Protein AF-A0A6B2CEX2-F1 (afdb_monomer)

Solvent-accessible surface area (backbone atoms only — not comparable to full-atom values): 6050 Å² total; per-residue (Å²): 135,91,67,100,57,97,72,96,58,56,84,48,78,88,65,35,73,76,56,77,84,77,53,87,66,86,91,67,73,92,70,55,76,65,56,50,51,49,53,56,52,52,58,43,42,78,71,74,45,73,88,75,81,86,74,65,62,58,32,84,89,52,90,92,45,70,53,56,87,49,82,68,51,81,44,48,62,48,37,79,72,66,77,40,81,67,99,107

Structure (mmCIF, N/CA/C/O backbone):
data_AF-A0A6B2CEX2-F1
#
_entry.id   AF-A0A6B2CEX2-F1
#
loop_
_atom_site.group_PDB
_atom_site.id
_atom_site.type_symbol
_atom_site.label_atom_id
_atom_site.label_alt_id
_atom_site.label_comp_id
_atom_site.label_asym_id
_atom_site.label_entity_id
_atom_site.label_seq_id
_atom_site.pdbx_PDB_ins_code
_atom_site.Cartn_x
_atom_site.Cartn_y
_atom_site.Cartn_z
_atom_site.occupancy
_atom_site.B_iso_or_equiv
_atom_site.auth_seq_id
_atom_site.auth_comp_id
_atom_site.auth_asym_id
_atom_site.auth_atom_id
_atom_site.pdbx_PDB_model_num
ATOM 1 N N . MET A 1 1 ? -3.803 -11.311 -18.727 1.00 84.06 1 MET A N 1
ATOM 2 C CA . MET A 1 1 ? -3.160 -10.148 -18.078 1.00 84.06 1 MET A CA 1
ATOM 3 C C . MET A 1 1 ? -3.267 -8.945 -18.990 1.00 84.06 1 MET A C 1
ATOM 5 O O . MET A 1 1 ? -3.205 -9.131 -20.197 1.00 84.06 1 MET A O 1
ATOM 9 N N . TRP A 1 2 ? -3.441 -7.745 -18.443 1.00 90.12 2 TRP A N 1
ATOM 10 C CA . TRP A 1 2 ? -3.512 -6.528 -19.246 1.00 90.12 2 TRP A CA 1
ATOM 11 C C . TRP A 1 2 ? -2.121 -5.905 -19.420 1.00 90.12 2 TRP A C 1
ATOM 13 O O . TRP A 1 2 ? -1.352 -5.826 -18.462 1.00 90.12 2 TRP A O 1
ATOM 23 N N . SER A 1 3 ? -1.783 -5.483 -20.640 1.00 92.62 3 SER A N 1
ATOM 24 C CA . SER A 1 3 ? -0.548 -4.751 -20.925 1.00 92.62 3 SER A CA 1
ATOM 25 C C . SER A 1 3 ? -0.759 -3.773 -22.075 1.00 92.62 3 SER A C 1
ATOM 27 O O . SER A 1 3 ? -1.434 -4.091 -23.049 1.00 92.62 3 SER A O 1
ATOM 29 N N . THR A 1 4 ? -0.146 -2.593 -21.980 1.00 95.81 4 THR A N 1
ATOM 30 C CA . THR A 1 4 ? -0.163 -1.578 -23.047 1.00 95.81 4 THR A CA 1
ATOM 31 C C . THR A 1 4 ? 0.695 -1.960 -24.253 1.00 95.81 4 THR A C 1
ATOM 33 O O . THR A 1 4 ? 0.613 -1.315 -25.294 1.00 95.81 4 THR A O 1
ATOM 36 N N . ARG A 1 5 ? 1.547 -2.983 -24.119 1.00 94.50 5 ARG A N 1
ATOM 37 C CA . ARG A 1 5 ? 2.376 -3.538 -25.191 1.00 94.50 5 ARG A CA 1
ATOM 38 C C . ARG A 1 5 ? 2.287 -5.062 -25.162 1.00 94.50 5 ARG A C 1
ATOM 40 O O . ARG A 1 5 ? 2.136 -5.616 -24.074 1.00 94.50 5 ARG A O 1
ATOM 47 N N . PRO A 1 6 ? 2.430 -5.748 -26.305 1.00 94.06 6 PRO A N 1
ATOM 48 C CA . PRO A 1 6 ? 2.529 -7.202 -26.321 1.00 94.06 6 PRO A CA 1
ATOM 49 C C . PRO A 1 6 ? 3.638 -7.700 -25.383 1.00 94.06 6 PRO A C 1
ATOM 51 O O . PRO A 1 6 ? 4.720 -7.111 -25.307 1.00 94.06 6 PRO A O 1
ATOM 54 N N . ARG A 1 7 ? 3.349 -8.770 -24.641 1.00 91.00 7 ARG A N 1
ATOM 55 C CA . ARG A 1 7 ? 4.268 -9.427 -23.705 1.00 91.00 7 ARG A CA 1
ATOM 56 C C . ARG A 1 7 ? 4.187 -10.926 -23.935 1.00 91.00 7 ARG A C 1
ATOM 58 O O . ARG A 1 7 ? 3.089 -11.471 -23.985 1.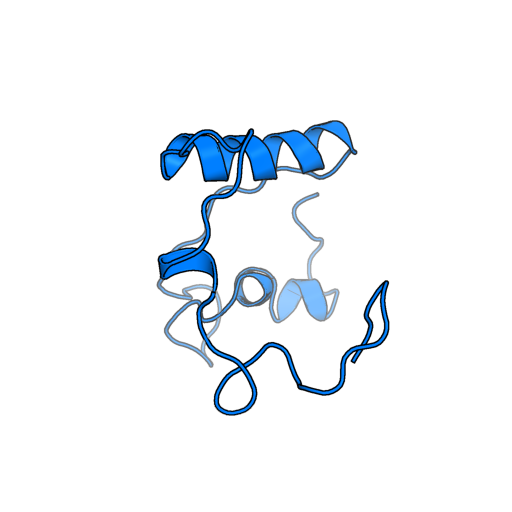00 91.00 7 ARG A O 1
ATOM 65 N N . GLU A 1 8 ? 5.340 -11.571 -24.029 1.00 90.88 8 GLU A N 1
ATOM 66 C CA . GLU A 1 8 ? 5.425 -13.030 -24.173 1.00 90.88 8 GLU A CA 1
ATOM 67 C C . GLU A 1 8 ? 5.394 -13.749 -22.820 1.00 90.88 8 GLU A C 1
ATOM 69 O O . GLU A 1 8 ? 4.968 -14.896 -22.732 1.00 90.88 8 GLU A O 1
ATOM 74 N N . THR A 1 9 ? 5.809 -13.069 -21.747 1.00 90.88 9 THR A N 1
ATOM 75 C CA . THR A 1 9 ? 5.878 -13.631 -20.395 1.00 90.88 9 THR A CA 1
ATOM 76 C C . THR A 1 9 ? 4.994 -12.872 -19.410 1.00 90.88 9 THR A C 1
ATOM 78 O O . THR A 1 9 ? 4.727 -11.673 -19.558 1.00 90.88 9 THR A O 1
ATOM 81 N N . CYS A 1 10 ? 4.550 -13.576 -18.364 1.00 90.38 10 CYS A N 1
ATOM 82 C CA . CYS A 1 10 ? 3.906 -12.947 -17.217 1.00 90.38 10 CYS A CA 1
ATOM 83 C C . CYS A 1 10 ? 4.933 -12.087 -16.443 1.00 90.38 10 CYS A C 1
ATOM 85 O O . CYS A 1 10 ? 6.115 -12.422 -16.446 1.00 90.38 10 CYS A O 1
ATOM 87 N N . PRO A 1 11 ? 4.548 -10.973 -15.798 1.00 90.31 11 PRO A N 1
ATOM 88 C CA . PRO A 1 11 ? 5.470 -10.059 -15.124 1.00 90.31 11 PRO A CA 1
ATOM 89 C C . PRO A 1 11 ? 5.918 -10.570 -13.757 1.00 90.31 11 PRO A C 1
ATOM 91 O O . PRO A 1 11 ? 6.794 -9.960 -13.152 1.00 90.31 11 PRO A O 1
ATOM 94 N N . ASP A 1 12 ? 5.330 -11.664 -13.277 1.00 92.25 12 ASP A N 1
ATOM 95 C CA . ASP A 1 12 ? 5.657 -12.242 -11.984 1.00 92.25 12 ASP A CA 1
ATOM 96 C C . ASP A 1 12 ? 6.602 -13.443 -12.114 1.00 92.25 12 ASP A C 1
ATOM 98 O O . ASP A 1 12 ? 6.831 -13.994 -13.198 1.00 92.25 12 ASP A O 1
ATOM 102 N N . ARG A 1 13 ? 7.185 -13.845 -10.989 1.00 91.69 13 ARG A N 1
ATOM 103 C CA . ARG A 1 13 ? 8.006 -15.047 -10.884 1.00 91.69 13 ARG A CA 1
ATOM 104 C C . ARG A 1 13 ? 7.117 -16.296 -11.006 1.00 91.69 13 ARG A C 1
ATOM 106 O O . ARG A 1 13 ? 6.000 -16.302 -10.503 1.00 91.69 13 ARG A O 1
ATOM 113 N N . PRO A 1 14 ? 7.612 -17.375 -11.637 1.00 91.38 14 PRO A N 1
ATOM 114 C CA . PRO A 1 14 ? 8.950 -17.532 -12.209 1.00 91.38 14 PRO A CA 1
ATOM 115 C C . PRO A 1 14 ? 9.103 -16.998 -13.648 1.00 91.38 14 PRO A C 1
ATOM 117 O O . PRO A 1 14 ? 10.226 -17.000 -14.148 1.00 91.38 14 PRO A O 1
ATOM 120 N N . CYS A 1 15 ? 8.031 -16.533 -14.307 1.00 90.31 15 CYS A N 1
ATOM 121 C CA . CYS A 1 15 ? 8.051 -16.119 -15.720 1.00 90.31 15 CYS A CA 1
ATOM 122 C C . CYS A 1 15 ? 9.022 -14.964 -16.015 1.00 90.31 15 CYS A C 1
ATOM 124 O O . CYS A 1 15 ? 9.598 -14.901 -17.100 1.00 90.31 15 CYS A O 1
ATOM 126 N N . SER A 1 16 ? 9.154 -14.021 -15.078 1.00 89.81 16 SER A N 1
ATOM 127 C CA . SER A 1 16 ? 9.970 -12.810 -15.222 1.00 89.81 16 SER A CA 1
ATOM 128 C C . SER A 1 16 ? 10.977 -12.651 -14.084 1.00 89.81 16 SER A C 1
ATOM 130 O O . SER A 1 16 ? 10.905 -13.322 -13.057 1.00 89.81 16 SER A O 1
ATOM 132 N N . LYS A 1 17 ? 11.964 -11.770 -14.270 1.00 89.88 17 LYS 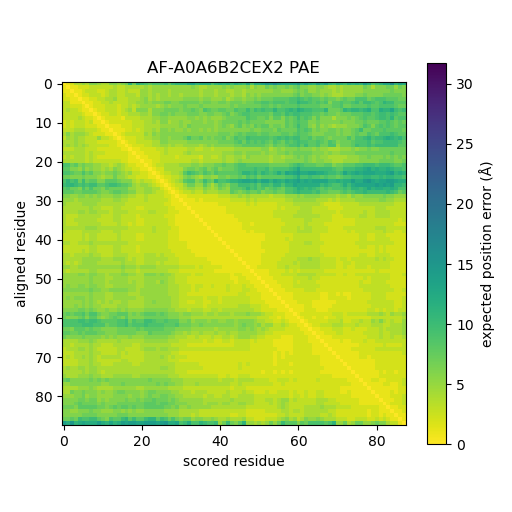A N 1
ATOM 133 C CA . LYS A 1 17 ? 12.976 -11.420 -13.261 1.00 89.88 17 LYS A CA 1
ATOM 134 C C . LYS A 1 17 ? 12.689 -10.034 -12.677 1.00 89.88 17 LYS A C 1
ATOM 136 O O . LYS A 1 17 ? 11.956 -9.242 -13.265 1.00 89.88 17 LYS A O 1
ATOM 141 N N . TYR A 1 18 ? 13.311 -9.725 -11.541 1.00 91.44 18 TYR A N 1
ATOM 142 C CA . TYR A 1 18 ? 13.287 -8.384 -10.956 1.00 91.44 18 TYR A CA 1
ATOM 143 C C . TYR A 1 18 ? 14.213 -7.439 -11.721 1.00 91.44 18 TYR A C 1
ATOM 145 O O . TYR A 1 18 ? 15.309 -7.104 -11.281 1.00 91.44 18 TYR A O 1
ATOM 153 N N . ASP A 1 19 ? 13.744 -6.997 -12.884 1.00 89.38 19 ASP A N 1
ATOM 154 C CA . ASP A 1 19 ? 14.453 -6.058 -13.755 1.00 89.38 19 ASP A CA 1
ATOM 155 C C . ASP A 1 19 ? 14.865 -4.773 -13.030 1.00 89.38 19 ASP A C 1
ATOM 157 O O . ASP A 1 19 ? 15.864 -4.151 -13.386 1.00 89.38 19 ASP A O 1
ATOM 161 N N . PHE A 1 20 ? 14.113 -4.380 -11.998 1.00 89.94 20 PHE A N 1
ATOM 162 C CA . PHE A 1 20 ? 14.386 -3.162 -11.254 1.00 89.94 20 PHE A CA 1
ATOM 163 C C . PHE A 1 20 ? 15.656 -3.183 -10.405 1.00 89.94 20 PHE A C 1
ATOM 165 O O . PHE A 1 20 ? 16.103 -2.125 -9.980 1.00 89.94 20 PHE A O 1
ATOM 172 N N . LEU A 1 21 ? 16.248 -4.358 -10.188 1.00 90.56 21 LEU A N 1
ATOM 173 C CA . LEU A 1 21 ? 17.533 -4.481 -9.503 1.00 90.56 21 LEU A CA 1
ATOM 174 C C . LEU A 1 21 ? 18.724 -4.164 -10.420 1.00 90.56 21 LEU A C 1
ATOM 176 O O . LEU A 1 21 ? 19.810 -3.892 -9.921 1.00 90.56 21 LEU A O 1
ATOM 180 N N . TYR A 1 22 ? 18.537 -4.220 -11.745 1.00 88.56 22 TYR A N 1
ATOM 181 C CA . TYR A 1 22 ? 19.637 -4.156 -12.718 1.00 88.56 22 TYR A CA 1
ATOM 182 C C . TYR A 1 22 ? 19.468 -3.068 -13.784 1.00 88.56 22 TYR A C 1
ATOM 184 O O . TYR A 1 22 ? 20.440 -2.702 -14.441 1.00 88.56 22 TYR A O 1
ATOM 192 N N . LYS A 1 23 ? 18.246 -2.566 -13.999 1.00 89.81 23 LYS A N 1
ATOM 193 C CA . LYS A 1 23 ? 17.964 -1.488 -14.955 1.00 89.81 23 LYS A CA 1
ATOM 194 C C . LYS A 1 23 ? 17.966 -0.136 -14.253 1.00 89.81 23 LYS A C 1
ATOM 196 O O . LYS A 1 23 ? 17.317 0.029 -13.225 1.00 89.81 23 LYS A O 1
ATOM 201 N N . ASP A 1 24 ? 18.636 0.836 -14.862 1.00 85.81 24 ASP A N 1
ATOM 202 C CA . ASP A 1 24 ? 18.569 2.235 -14.445 1.00 85.81 24 ASP A CA 1
ATOM 203 C C . ASP A 1 24 ? 17.300 2.903 -15.004 1.00 85.81 24 ASP A C 1
ATOM 205 O O . ASP A 1 24 ? 17.079 2.934 -16.220 1.00 85.81 24 ASP A O 1
ATOM 209 N N . TYR A 1 25 ? 16.457 3.440 -14.120 1.00 88.38 25 TYR A N 1
ATOM 210 C CA . TYR A 1 25 ? 15.239 4.165 -14.490 1.00 88.38 25 TYR A CA 1
ATOM 211 C C . TYR A 1 25 ? 15.471 5.667 -14.383 1.00 88.38 25 TYR A C 1
ATOM 213 O O . TYR A 1 25 ? 15.169 6.310 -13.373 1.00 88.38 25 TYR A O 1
ATOM 221 N N . LYS A 1 26 ? 15.987 6.233 -15.475 1.00 88.25 26 LYS A N 1
ATOM 222 C CA . LYS A 1 26 ? 16.260 7.667 -15.590 1.00 88.25 26 LYS A CA 1
ATOM 223 C C . LYS A 1 26 ? 15.013 8.497 -15.277 1.00 88.25 26 LYS A C 1
ATOM 225 O O . LYS A 1 26 ? 13.933 8.246 -15.806 1.00 88.25 26 LYS A O 1
ATOM 230 N N . GLY A 1 27 ? 15.188 9.518 -14.443 1.00 85.81 27 GLY A N 1
ATOM 231 C CA . GLY A 1 27 ? 14.122 10.450 -14.062 1.00 85.81 27 GLY A CA 1
ATOM 232 C C . GLY A 1 27 ? 13.330 10.047 -12.817 1.00 85.81 27 GLY A C 1
ATOM 233 O O . GLY A 1 27 ? 12.508 10.838 -12.355 1.00 85.81 27 GLY A O 1
ATOM 234 N N . LEU A 1 28 ? 13.596 8.877 -12.226 1.00 87.81 28 LEU A N 1
ATOM 235 C CA . LEU A 1 28 ? 13.057 8.529 -10.915 1.00 87.81 28 LEU A CA 1
ATOM 236 C C . LEU A 1 28 ? 13.988 9.033 -9.813 1.00 87.81 28 LEU A C 1
ATOM 238 O O . LEU A 1 28 ? 15.183 8.750 -9.801 1.00 87.81 28 LEU A O 1
ATOM 242 N N . LYS A 1 29 ? 13.423 9.785 -8.868 1.00 89.38 29 LYS A N 1
ATOM 243 C CA . LYS A 1 29 ? 14.106 10.129 -7.619 1.00 89.38 29 LYS A CA 1
ATOM 244 C C . LYS A 1 29 ? 13.756 9.073 -6.570 1.00 89.38 29 LYS A C 1
ATOM 246 O O . LYS A 1 29 ? 12.568 8.760 -6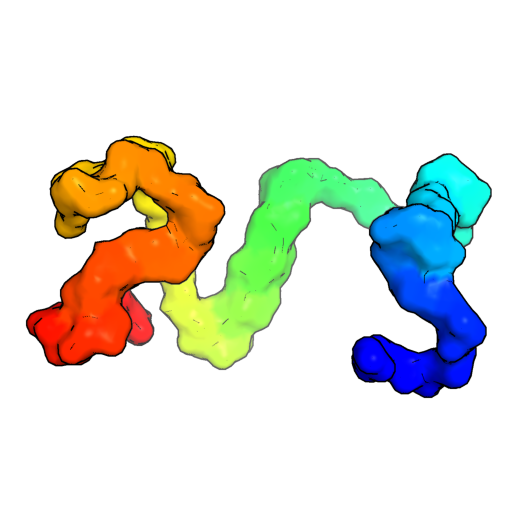.449 1.00 89.38 29 LYS A O 1
ATOM 251 N N . PRO A 1 30 ? 14.737 8.546 -5.817 1.00 91.56 30 PRO A N 1
ATOM 252 C CA . PRO A 1 30 ? 14.455 7.705 -4.662 1.00 91.56 30 PRO A CA 1
ATOM 253 C C . PRO A 1 30 ? 13.515 8.433 -3.705 1.00 91.56 30 PRO A C 1
ATOM 255 O O . PRO A 1 30 ? 13.642 9.643 -3.513 1.00 91.56 30 PRO A O 1
ATOM 258 N N . LEU A 1 31 ? 12.570 7.696 -3.131 1.00 95.25 31 LEU A N 1
ATOM 259 C CA . LEU A 1 31 ? 11.633 8.218 -2.146 1.00 95.25 31 LEU A CA 1
ATOM 260 C C . LEU A 1 31 ? 11.871 7.524 -0.816 1.00 95.25 31 LEU A C 1
ATOM 262 O O . LEU A 1 31 ? 12.067 6.309 -0.755 1.00 95.25 31 LEU A O 1
ATOM 266 N N . THR A 1 32 ? 11.796 8.294 0.258 1.00 97.94 32 THR A N 1
ATOM 267 C CA . THR A 1 32 ? 11.663 7.753 1.606 1.00 97.94 32 THR A CA 1
ATOM 268 C C . THR A 1 32 ? 10.284 7.111 1.790 1.00 97.94 32 THR A C 1
ATOM 270 O O . THR A 1 32 ? 9.338 7.343 1.024 1.00 97.94 32 THR A O 1
ATOM 273 N N . LEU A 1 33 ? 10.135 6.313 2.849 1.00 97.50 33 LEU A N 1
ATOM 274 C CA . LEU A 1 33 ? 8.843 5.729 3.215 1.00 97.50 33 LEU A CA 1
ATOM 275 C C . LEU A 1 33 ? 7.778 6.811 3.463 1.00 97.50 33 LEU A C 1
ATOM 277 O O . LEU A 1 33 ? 6.629 6.658 3.046 1.00 97.50 33 LEU A O 1
ATOM 281 N N . GLN A 1 34 ? 8.167 7.911 4.114 1.00 97.75 34 GLN A N 1
ATOM 282 C CA . GLN A 1 34 ? 7.270 9.025 4.407 1.00 97.75 34 GLN A CA 1
ATOM 283 C C . GLN A 1 34 ? 6.829 9.738 3.127 1.00 97.75 34 GLN A C 1
ATOM 285 O O . GLN A 1 34 ? 5.633 9.919 2.924 1.00 97.75 34 GLN A O 1
ATOM 290 N N . GLU A 1 35 ? 7.760 10.067 2.227 1.00 98.00 35 GLU A N 1
ATOM 291 C CA . GLU A 1 35 ? 7.423 10.710 0.949 1.00 98.00 35 GLU A CA 1
ATOM 292 C C . GLU A 1 35 ? 6.524 9.827 0.082 1.00 98.00 35 GLU A C 1
ATOM 294 O O . GLU A 1 35 ? 5.577 10.321 -0.527 1.00 98.00 35 GLU A O 1
ATOM 299 N N . THR A 1 36 ? 6.791 8.519 0.043 1.00 97.31 36 THR A N 1
ATOM 300 C CA . THR A 1 36 ? 5.966 7.561 -0.707 1.00 97.31 36 THR A CA 1
ATOM 301 C C . THR A 1 36 ? 4.530 7.557 -0.183 1.00 97.31 36 THR A C 1
ATOM 303 O O . THR A 1 36 ? 3.584 7.651 -0.967 1.00 97.31 36 THR A O 1
ATOM 306 N N . ARG A 1 37 ? 4.366 7.512 1.146 1.00 97.44 37 ARG A N 1
ATOM 307 C CA . ARG A 1 37 ? 3.056 7.538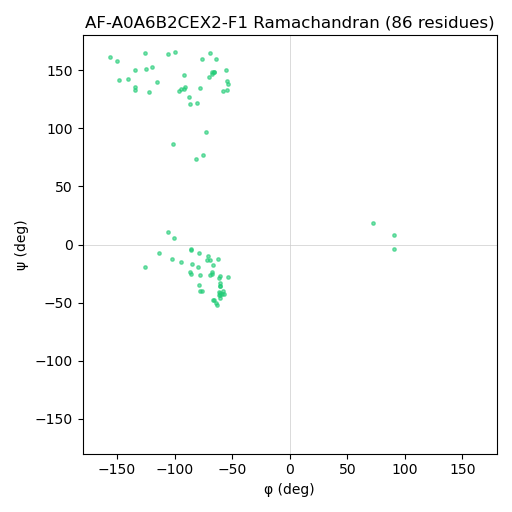 1.805 1.00 97.44 37 ARG A CA 1
ATOM 308 C C . ARG A 1 37 ? 2.314 8.844 1.531 1.00 97.44 37 ARG A C 1
ATOM 310 O O . ARG A 1 37 ? 1.178 8.799 1.064 1.00 97.44 37 ARG A O 1
ATOM 317 N N . SER A 1 38 ? 2.953 9.988 1.777 1.00 97.56 38 SER A N 1
ATOM 318 C CA . SER A 1 38 ? 2.323 11.298 1.586 1.00 97.56 38 SER A CA 1
ATOM 319 C C . SER A 1 38 ? 1.902 11.512 0.135 1.00 97.56 38 SER A C 1
ATOM 321 O O . SER A 1 38 ? 0.770 11.913 -0.111 1.00 97.56 38 SER A O 1
ATOM 323 N N . ARG A 1 39 ? 2.742 11.147 -0.845 1.00 97.31 39 ARG A N 1
ATOM 324 C CA . ARG A 1 39 ? 2.396 11.285 -2.270 1.00 97.31 39 ARG A CA 1
ATOM 325 C C . ARG A 1 39 ? 1.162 10.480 -2.667 1.00 97.31 39 ARG A C 1
ATOM 327 O O . ARG A 1 39 ? 0.342 10.986 -3.429 1.00 97.31 39 ARG A O 1
ATOM 334 N N . PHE A 1 40 ? 1.031 9.247 -2.177 1.00 97.62 40 PHE A N 1
ATOM 335 C CA . PHE A 1 40 ? -0.134 8.408 -2.467 1.00 97.62 40 PHE A CA 1
ATOM 336 C C . PHE A 1 40 ? -1.415 8.994 -1.857 1.00 97.62 40 PHE A C 1
ATOM 338 O O . PHE A 1 40 ? -2.420 9.138 -2.554 1.00 97.62 40 PHE A O 1
ATOM 345 N N . ILE A 1 41 ? -1.358 9.389 -0.581 1.00 98.00 41 ILE A N 1
ATOM 346 C CA . ILE A 1 41 ? -2.503 9.961 0.140 1.00 98.00 41 ILE A CA 1
ATOM 347 C C . ILE A 1 41 ? -2.931 11.287 -0.495 1.00 98.00 41 ILE A C 1
ATOM 349 O O . ILE A 1 41 ? -4.096 11.451 -0.846 1.00 98.00 41 ILE A O 1
ATOM 353 N N . GLU A 1 42 ? -1.998 12.216 -0.716 1.00 98.31 42 GLU A N 1
ATOM 354 C CA . GLU A 1 42 ? -2.291 13.521 -1.317 1.00 98.31 42 GLU A CA 1
ATOM 355 C C . GLU A 1 42 ? -2.872 13.399 -2.729 1.00 98.31 42 GLU A C 1
ATOM 357 O O . GLU A 1 42 ? -3.728 14.194 -3.119 1.00 98.31 42 GLU A O 1
ATOM 362 N N . PHE A 1 43 ? -2.414 12.418 -3.513 1.00 98.44 43 PHE A N 1
ATOM 363 C CA . PHE A 1 43 ? -2.938 12.173 -4.854 1.00 98.44 43 PHE A CA 1
ATOM 364 C C . PHE A 1 43 ? -4.433 11.827 -4.831 1.00 98.44 43 PHE A C 1
ATOM 366 O O . PHE A 1 43 ? -5.182 12.343 -5.668 1.00 98.44 43 PHE A O 1
ATOM 373 N N . LEU A 1 44 ? -4.865 10.979 -3.893 1.00 98.31 44 LEU A N 1
ATOM 374 C CA . LEU A 1 44 ? -6.268 10.586 -3.742 1.00 98.31 44 LEU A CA 1
ATOM 375 C C . LEU A 1 44 ? -7.094 11.676 -3.049 1.00 98.31 44 LEU A C 1
ATOM 377 O O . LEU A 1 44 ? -8.194 11.979 -3.505 1.00 98.31 44 LEU A O 1
ATOM 381 N N . ALA A 1 45 ? -6.545 12.335 -2.028 1.00 98.00 45 ALA A N 1
ATOM 382 C CA . ALA A 1 45 ? -7.219 13.429 -1.330 1.00 98.00 45 ALA A CA 1
ATOM 383 C C . ALA A 1 45 ? -7.577 14.584 -2.282 1.00 98.00 45 ALA A C 1
ATOM 385 O O . ALA A 1 45 ? -8.706 15.068 -2.289 1.00 98.00 45 ALA A O 1
ATOM 386 N N . LYS A 1 46 ? -6.662 14.957 -3.192 1.00 98.31 46 LYS A N 1
ATOM 387 C CA . LYS A 1 46 ? -6.916 15.965 -4.244 1.00 98.31 46 LYS A CA 1
ATOM 388 C C . LYS A 1 46 ? -8.019 15.570 -5.238 1.00 98.31 46 LYS A C 1
ATOM 390 O O . LYS A 1 46 ? -8.442 16.409 -6.025 1.00 98.31 46 LYS A O 1
ATOM 395 N N . ARG A 1 47 ? -8.460 14.308 -5.235 1.00 98.25 47 ARG A N 1
ATOM 396 C CA . ARG A 1 47 ? -9.536 13.763 -6.082 1.00 98.25 47 ARG A CA 1
ATOM 397 C C . ARG A 1 47 ? -10.835 13.519 -5.312 1.00 98.25 47 ARG A C 1
ATOM 399 O O . ARG A 1 47 ? -11.742 12.905 -5.858 1.00 98.25 47 ARG A O 1
ATOM 406 N N . GLY A 1 48 ? -10.927 14.005 -4.074 1.00 97.88 48 GLY A N 1
ATOM 407 C CA . GLY A 1 48 ? -12.139 13.925 -3.261 1.00 97.88 48 GLY A CA 1
ATOM 408 C C . GLY A 1 48 ? -12.242 12.681 -2.380 1.00 97.88 48 GLY A C 1
ATOM 409 O O . GLY A 1 48 ? -13.288 12.470 -1.782 1.00 97.88 48 GLY A O 1
ATOM 410 N N . HIS A 1 49 ? -11.190 11.863 -2.268 1.00 98.19 49 HIS A N 1
ATOM 411 C CA . HIS A 1 49 ? -11.182 10.765 -1.299 1.00 98.19 49 HIS A CA 1
ATOM 412 C C . HIS A 1 49 ? -10.886 11.281 0.114 1.00 98.19 49 HIS A C 1
ATOM 414 O O . HIS A 1 49 ? -9.935 12.041 0.314 1.00 98.19 49 HIS A O 1
ATOM 420 N N . GLY A 1 50 ? -11.657 10.819 1.099 1.00 97.12 50 GLY A N 1
ATOM 421 C CA . GLY A 1 50 ? -11.378 11.071 2.508 1.00 97.12 50 GLY A CA 1
ATOM 422 C C . GLY A 1 50 ? -10.108 10.363 2.985 1.00 97.12 50 GLY A C 1
ATOM 423 O O . GLY A 1 50 ? -9.761 9.275 2.519 1.00 97.12 50 GLY A O 1
ATOM 424 N N . VAL A 1 51 ? -9.399 10.993 3.921 1.00 96.62 51 VAL A N 1
ATOM 425 C CA . VAL A 1 51 ? -8.213 10.411 4.561 1.00 96.62 51 VAL A CA 1
ATOM 426 C C . VAL A 1 51 ? -8.644 9.768 5.875 1.00 96.62 51 VAL A C 1
ATOM 428 O O . VAL A 1 51 ? -9.363 10.379 6.665 1.00 96.62 51 VAL A O 1
ATOM 431 N N . VAL A 1 52 ? -8.206 8.531 6.099 1.00 96.19 52 VAL A N 1
ATOM 432 C CA . VAL A 1 52 ? -8.481 7.762 7.317 1.00 96.19 52 VAL A CA 1
ATOM 433 C C . VAL A 1 52 ? -7.150 7.380 7.944 1.00 96.19 52 VAL A C 1
ATOM 435 O O . VAL A 1 52 ? -6.260 6.873 7.252 1.00 96.19 52 VAL A O 1
ATOM 438 N N . ASP A 1 53 ? -7.013 7.625 9.244 1.00 95.50 53 ASP A N 1
ATOM 439 C CA . ASP A 1 53 ? -5.819 7.226 9.978 1.00 95.50 53 A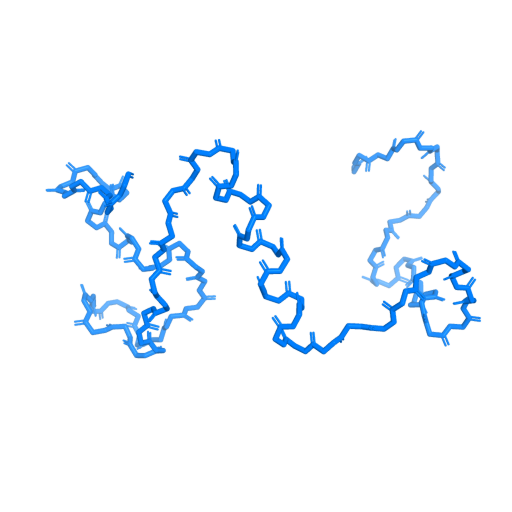SP A CA 1
ATOM 440 C C . ASP A 1 53 ? -5.697 5.695 10.050 1.00 95.50 53 ASP A C 1
ATOM 442 O O . ASP A 1 53 ? -6.707 4.984 10.081 1.00 95.50 53 ASP A O 1
ATOM 446 N N . PRO A 1 54 ? -4.469 5.145 10.075 1.00 95.19 54 PRO A N 1
ATOM 447 C CA . PRO A 1 54 ? -4.274 3.705 10.153 1.00 95.19 54 PRO A CA 1
ATOM 448 C C . PRO A 1 54 ? -4.941 3.102 11.391 1.00 95.19 54 PRO A C 1
ATOM 450 O O . PRO A 1 54 ? -4.726 3.555 12.516 1.00 95.19 54 PRO A O 1
ATOM 453 N N . TYR A 1 55 ? -5.689 2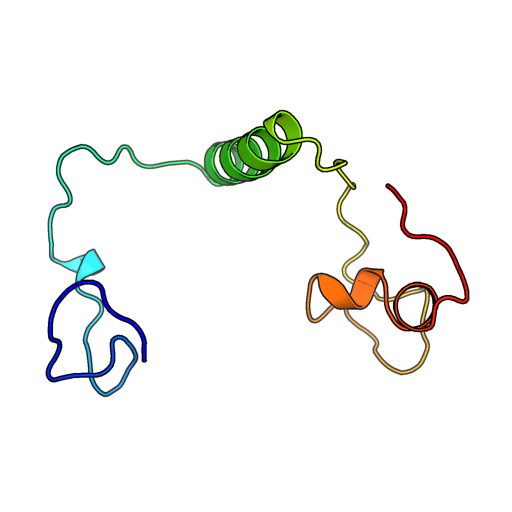.021 11.187 1.00 95.81 55 TYR A N 1
ATOM 454 C CA . TYR 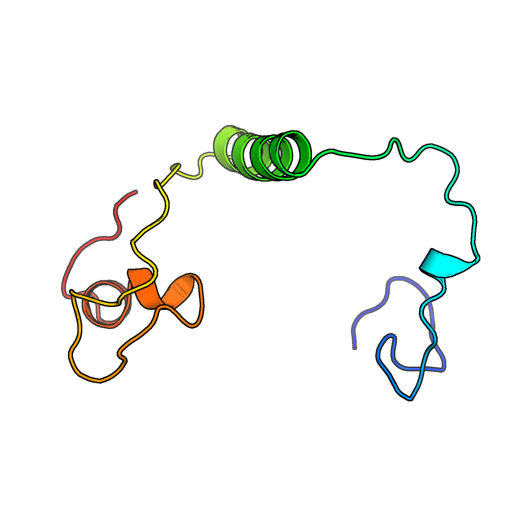A 1 55 ? -6.234 1.235 12.287 1.00 95.81 55 TYR A CA 1
ATOM 455 C C . TYR A 1 55 ? -5.147 0.359 12.923 1.00 95.81 55 TYR A C 1
ATOM 457 O O . TYR A 1 55 ? -4.126 0.066 12.288 1.00 95.81 55 TYR A O 1
ATOM 465 N N . PRO A 1 56 ? -5.352 -0.095 14.172 1.00 97.12 56 PRO A N 1
ATOM 466 C CA . PRO A 1 56 ? -4.424 -1.003 14.824 1.00 97.12 56 PRO A CA 1
ATOM 467 C C . PRO A 1 56 ? -4.177 -2.281 14.011 1.00 97.12 56 PRO A C 1
ATOM 469 O O . PRO A 1 56 ? -5.052 -2.794 13.312 1.00 97.12 56 PRO A O 1
ATOM 472 N N . VAL A 1 57 ? -2.978 -2.843 14.169 1.00 97.38 57 VAL A N 1
ATOM 473 C CA . VAL A 1 57 ? -2.637 -4.155 13.593 1.00 97.38 57 VAL A CA 1
ATOM 474 C C . VAL A 1 57 ? -3.419 -5.298 14.242 1.00 97.38 57 VAL A C 1
ATOM 476 O O . VAL A 1 57 ? -3.620 -6.326 13.606 1.00 97.38 57 VAL A O 1
ATOM 479 N N . LEU A 1 58 ? -3.869 -5.114 15.488 1.00 97.44 58 LEU A N 1
ATOM 480 C CA . LEU A 1 58 ? -4.757 -6.035 16.192 1.00 97.44 58 LEU A CA 1
ATOM 481 C C . LEU A 1 58 ? -6.212 -5.696 15.849 1.00 97.44 58 LEU A C 1
ATOM 483 O O . LEU A 1 58 ? -6.667 -4.585 16.131 1.00 97.44 58 LEU A O 1
ATOM 487 N N . ALA A 1 59 ? -6.938 -6.655 15.284 1.00 96.19 59 ALA A N 1
ATOM 488 C CA . ALA A 1 59 ? -8.295 -6.460 14.790 1.00 96.19 59 ALA A CA 1
ATOM 489 C C . ALA A 1 59 ? -9.326 -6.534 15.932 1.00 96.19 59 ALA A C 1
ATOM 491 O O . ALA A 1 59 ? -10.046 -7.508 16.085 1.00 96.19 59 ALA A O 1
ATOM 492 N N . LYS A 1 60 ? -9.389 -5.488 16.763 1.00 93.56 60 LYS A N 1
ATOM 493 C CA . LYS A 1 60 ? -10.221 -5.453 17.986 1.00 93.56 60 LYS A CA 1
ATOM 494 C C . LYS A 1 60 ? -11.739 -5.367 17.754 1.00 93.56 60 LYS A C 1
ATOM 496 O O . LYS A 1 60 ? -12.491 -5.427 18.717 1.00 93.56 60 LYS A O 1
ATOM 501 N N . TRP A 1 61 ? -12.180 -5.136 16.521 1.00 91.50 61 TRP A N 1
ATOM 502 C CA . TRP A 1 61 ? -13.586 -4.889 16.158 1.00 91.50 61 TRP A CA 1
ATOM 503 C C . TRP A 1 61 ? -14.295 -6.123 15.579 1.00 91.50 61 TRP A C 1
ATOM 505 O O . TRP A 1 61 ? -15.412 -6.009 15.074 1.00 91.50 61 TRP A O 1
ATOM 515 N N . ARG A 1 62 ? -13.623 -7.277 15.584 1.00 91.31 62 ARG A N 1
ATOM 516 C CA . ARG A 1 62 ? -14.086 -8.541 15.010 1.00 91.31 62 ARG A CA 1
ATOM 517 C C . ARG A 1 62 ? -13.491 -9.713 15.788 1.00 91.31 62 ARG A C 1
ATOM 519 O O . ARG A 1 62 ? -12.431 -9.563 16.389 1.00 91.31 62 ARG A O 1
ATOM 526 N N . ASP A 1 6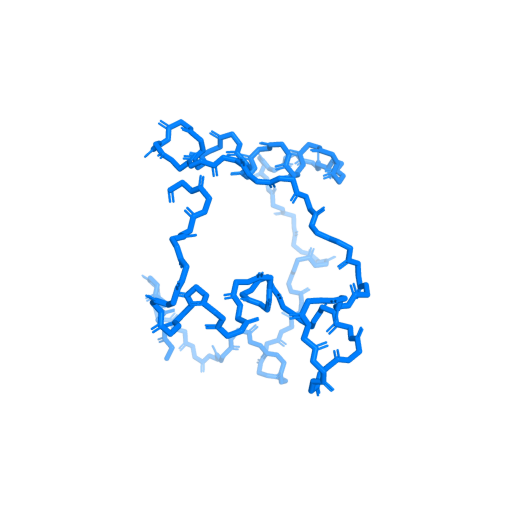3 ? -14.136 -10.873 15.703 1.00 92.12 63 ASP A N 1
ATOM 527 C CA . ASP A 1 63 ? -13.766 -12.058 16.495 1.00 92.12 63 ASP A CA 1
ATOM 528 C C . ASP A 1 63 ? -13.219 -13.224 15.650 1.00 92.12 63 ASP A C 1
ATOM 530 O O . ASP A 1 63 ? -12.743 -14.222 16.186 1.00 92.12 63 ASP A O 1
ATOM 534 N N . ASP A 1 64 ? -13.269 -13.117 14.321 1.00 95.06 64 ASP A N 1
ATOM 535 C CA . ASP A 1 64 ? -12.862 -14.166 13.376 1.00 95.06 64 ASP A CA 1
ATOM 536 C C . ASP A 1 64 ? -11.409 -14.030 12.884 1.00 95.06 64 ASP A C 1
ATOM 538 O O . ASP A 1 64 ? -10.842 -14.980 12.343 1.00 95.06 64 ASP A O 1
ATOM 542 N N . LEU A 1 65 ? -10.781 -12.868 13.090 1.00 95.31 65 LEU A N 1
ATOM 543 C CA . LEU A 1 65 ? -9.377 -12.604 12.774 1.00 95.31 65 LEU A CA 1
ATOM 544 C C . LEU A 1 65 ? -8.701 -11.875 13.932 1.00 95.31 65 LEU A C 1
ATOM 546 O O . LEU A 1 65 ? -9.215 -10.881 14.429 1.00 95.31 65 LEU A O 1
ATOM 550 N N . TYR A 1 66 ? -7.488 -12.299 14.290 1.00 96.50 66 TYR A N 1
ATOM 551 C CA . TYR A 1 66 ? -6.691 -11.593 15.297 1.00 96.50 66 TYR A CA 1
ATOM 552 C C . TYR A 1 66 ? -6.000 -10.340 14.744 1.00 96.50 66 TYR A C 1
ATOM 554 O O . TYR A 1 66 ? -5.829 -9.357 15.462 1.00 96.50 66 TYR A O 1
ATOM 562 N N . LEU A 1 67 ? -5.570 -10.364 13.478 1.00 97.81 67 LEU A N 1
ATOM 563 C CA . LEU A 1 67 ? -4.723 -9.328 12.886 1.00 97.81 67 LEU A CA 1
ATOM 564 C C . LEU A 1 67 ? -5.332 -8.742 11.610 1.00 97.81 67 LEU A C 1
ATOM 566 O O . LEU A 1 67 ? -6.022 -9.426 10.853 1.00 97.81 67 LEU A O 1
ATOM 570 N N . THR A 1 68 ? -5.011 -7.479 11.340 1.00 97.38 68 THR A N 1
ATOM 571 C CA . THR A 1 68 ? -5.381 -6.778 10.106 1.00 97.38 68 THR A CA 1
ATOM 572 C C . THR A 1 68 ? -4.536 -7.295 8.938 1.00 97.38 68 THR A C 1
ATOM 574 O O . THR A 1 68 ? -3.405 -6.860 8.735 1.00 97.38 68 THR A O 1
ATOM 577 N N . ILE A 1 69 ? -5.084 -8.238 8.164 1.00 97.19 69 ILE A N 1
ATOM 578 C CA . ILE A 1 69 ? -4.378 -8.897 7.045 1.00 97.19 69 ILE A CA 1
ATOM 579 C C . ILE A 1 69 ? -4.439 -8.126 5.715 1.00 97.19 69 ILE A C 1
ATOM 581 O O . ILE A 1 69 ? -3.657 -8.398 4.808 1.00 97.19 69 ILE A O 1
ATOM 585 N N . ALA A 1 70 ? -5.360 -7.167 5.587 1.00 97.19 70 ALA A N 1
ATOM 586 C CA . ALA A 1 70 ? -5.508 -6.303 4.418 1.00 97.19 70 ALA A CA 1
ATOM 587 C C . ALA A 1 70 ? -6.209 -4.992 4.804 1.00 97.19 70 ALA A C 1
ATOM 589 O O . ALA A 1 70 ? -6.896 -4.928 5.821 1.00 97.19 70 ALA A O 1
ATOM 590 N N . SER A 1 71 ? -6.090 -3.955 3.973 1.00 96.31 71 SER A N 1
ATOM 591 C CA . SER A 1 71 ? -6.733 -2.655 4.226 1.00 96.31 71 SER A CA 1
ATOM 592 C C . SER A 1 71 ? -8.262 -2.741 4.311 1.00 96.31 71 SER A C 1
ATOM 594 O O . SER A 1 71 ? -8.862 -2.031 5.110 1.00 96.31 71 SER A O 1
ATOM 596 N N . ILE A 1 72 ? -8.897 -3.642 3.551 1.00 96.69 72 ILE A N 1
ATOM 597 C CA . ILE A 1 72 ? -10.359 -3.822 3.562 1.00 96.69 72 ILE A CA 1
ATOM 598 C C . ILE A 1 72 ? -10.890 -4.395 4.888 1.00 96.69 72 ILE A C 1
ATOM 600 O O . ILE A 1 72 ? -12.041 -4.160 5.242 1.00 96.69 72 ILE A O 1
ATOM 604 N N . ILE A 1 73 ? -10.047 -5.093 5.660 1.00 96.62 73 ILE A N 1
ATOM 605 C CA . ILE A 1 73 ? -10.418 -5.736 6.936 1.00 96.62 73 ILE A CA 1
ATOM 606 C C . ILE A 1 73 ? -10.902 -4.720 7.970 1.00 96.62 73 ILE A C 1
ATOM 608 O O . ILE A 1 73 ? -11.739 -5.046 8.808 1.00 96.62 73 ILE A O 1
ATOM 612 N N . VAL A 1 74 ? -10.400 -3.488 7.884 1.00 96.19 74 VAL A N 1
ATOM 613 C CA . VAL A 1 74 ? -10.782 -2.363 8.744 1.00 96.19 74 VAL A CA 1
ATOM 614 C C . VAL A 1 74 ? -12.268 -2.016 8.627 1.00 96.19 74 VAL A C 1
ATOM 616 O O . VAL A 1 74 ? -12.867 -1.539 9.584 1.00 96.19 74 VAL A O 1
ATOM 619 N N . PHE A 1 75 ? -12.873 -2.304 7.477 1.00 95.94 75 PHE A N 1
ATOM 620 C CA . PHE A 1 75 ? -14.274 -2.004 7.185 1.00 95.94 75 PHE A CA 1
ATOM 621 C C . PHE A 1 75 ? -15.172 -3.246 7.296 1.00 95.94 75 PHE A C 1
ATOM 623 O O . PHE A 1 75 ? -16.396 -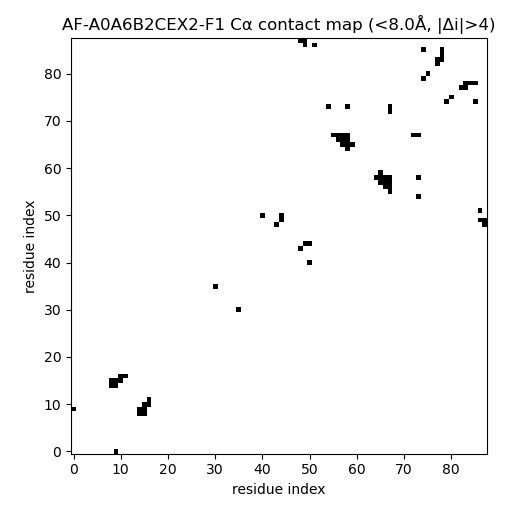3.143 7.323 1.00 95.94 75 PHE A O 1
ATOM 630 N N . GLN A 1 76 ? -14.581 -4.436 7.384 1.00 96.12 76 GLN A N 1
ATOM 631 C CA . GLN A 1 76 ? -15.323 -5.689 7.433 1.00 96.12 76 GLN A CA 1
ATOM 632 C C . GLN A 1 76 ? -15.623 -6.143 8.871 1.00 96.12 76 GLN A C 1
ATOM 634 O O . GLN A 1 76 ? -14.763 -6.002 9.747 1.00 96.12 76 GLN A O 1
ATOM 639 N N . PRO A 1 77 ? -16.784 -6.782 9.102 1.00 95.31 77 PRO A N 1
ATOM 640 C CA . PRO A 1 77 ? -17.865 -6.993 8.127 1.00 95.31 77 PRO A CA 1
ATOM 641 C C . PRO A 1 77 ? -18.851 -5.814 8.059 1.00 95.31 77 PRO A C 1
ATOM 643 O O . PRO A 1 77 ? -19.485 -5.595 7.035 1.00 95.31 77 PRO A O 1
ATOM 646 N N . HIS A 1 78 ? -18.947 -5.020 9.127 1.00 94.88 78 HIS A N 1
ATOM 647 C CA . HIS A 1 78 ? -20.063 -4.099 9.349 1.00 94.88 78 HIS A CA 1
ATOM 648 C C . HIS A 1 78 ? -20.290 -3.077 8.227 1.00 94.88 78 HIS A C 1
ATOM 650 O O . HIS A 1 78 ? -21.433 -2.861 7.835 1.00 94.88 78 HIS A O 1
ATOM 656 N N . VAL A 1 79 ? -19.230 -2.469 7.685 1.00 96.94 79 VAL A N 1
ATOM 657 C CA . VAL A 1 79 ? -19.372 -1.481 6.602 1.00 96.94 79 VAL A CA 1
ATOM 658 C C . VAL A 1 79 ? -19.658 -2.171 5.274 1.00 96.94 79 VAL A C 1
ATOM 660 O O . VAL A 1 79 ? -20.491 -1.712 4.500 1.00 96.94 79 VAL A O 1
ATOM 663 N N . THR A 1 80 ? -19.003 -3.300 5.002 1.00 95.56 80 THR A N 1
ATOM 664 C CA . THR A 1 80 ? -19.223 -4.040 3.751 1.00 95.56 80 THR A CA 1
ATOM 665 C C . THR A 1 80 ? -20.600 -4.695 3.675 1.00 95.56 80 THR A C 1
ATOM 667 O O . THR A 1 80 ? -21.110 -4.871 2.573 1.00 95.56 80 THR A O 1
ATOM 670 N N . ASP A 1 81 ? -21.205 -5.001 4.824 1.00 96.62 81 ASP A N 1
ATOM 671 C CA . ASP A 1 81 ? -22.572 -5.523 4.936 1.00 96.62 81 ASP A CA 1
ATOM 672 C C . ASP A 1 81 ? -23.628 -4.402 4.977 1.00 96.62 81 ASP A C 1
ATOM 674 O O . ASP A 1 81 ? -24.826 -4.678 5.006 1.00 96.62 81 ASP A O 1
ATOM 678 N N . GLY A 1 82 ? -23.203 -3.132 4.984 1.00 96.00 82 GLY A N 1
ATOM 679 C CA . GLY A 1 82 ? -24.095 -1.971 5.042 1.00 96.00 82 GLY A CA 1
ATOM 680 C C . GLY A 1 82 ? -24.765 -1.755 6.402 1.00 96.00 82 GLY A C 1
ATOM 681 O O . GLY A 1 82 ? -25.775 -1.062 6.480 1.00 96.00 82 GLY A O 1
ATOM 682 N N . LEU A 1 83 ? -24.230 -2.349 7.474 1.00 96.50 83 LEU A N 1
ATOM 683 C CA . LEU A 1 83 ? -24.732 -2.175 8.843 1.00 96.50 83 LEU A CA 1
ATOM 684 C C . LEU A 1 83 ? -24.295 -0.838 9.456 1.00 96.50 83 LEU A C 1
ATOM 686 O O . LEU A 1 83 ? -24.954 -0.332 10.363 1.00 96.50 83 LEU A O 1
ATOM 690 N N . VAL A 1 84 ? -23.167 -0.292 8.993 1.00 96.19 84 VAL A N 1
ATOM 691 C CA . VAL A 1 84 ? -22.601 0.993 9.425 1.00 96.19 84 VAL A CA 1
ATOM 692 C C . VAL A 1 84 ? -22.038 1.716 8.204 1.00 96.19 84 VAL A C 1
ATOM 694 O O . VAL A 1 84 ? -21.448 1.082 7.331 1.00 96.19 84 VAL A O 1
ATOM 697 N N . ASP A 1 85 ? -22.188 3.037 8.153 1.00 96.69 85 ASP A N 1
ATOM 698 C CA . ASP A 1 85 ? -21.625 3.849 7.075 1.00 96.69 85 ASP A CA 1
ATOM 699 C C . ASP A 1 85 ? -20.081 3.848 7.088 1.00 96.69 85 ASP A C 1
ATOM 701 O O . ASP A 1 85 ? -19.457 3.755 8.155 1.00 96.69 85 ASP A O 1
ATOM 705 N N . PRO A 1 86 ? -19.425 3.965 5.917 1.00 95.31 86 PRO A N 1
ATOM 706 C CA . PRO A 1 86 ? -17.992 4.218 5.856 1.00 95.31 86 PRO A CA 1
ATOM 707 C C . PRO A 1 86 ? -17.653 5.594 6.465 1.00 95.31 86 PRO A C 1
ATOM 709 O O . PRO A 1 86 ? -18.508 6.473 6.549 1.00 95.31 86 PRO A O 1
ATOM 712 N N . PRO A 1 87 ? -16.395 5.822 6.878 1.00 92.44 87 PRO A N 1
ATOM 713 C CA . PRO A 1 87 ? -15.996 7.073 7.529 1.00 92.44 87 PRO A CA 1
ATOM 714 C C . PRO A 1 87 ? -16.062 8.322 6.629 1.00 92.44 87 PRO A C 1
ATOM 716 O O . PRO A 1 87 ? -16.029 9.426 7.170 1.00 92.44 87 PRO A O 1
ATOM 719 N N . HIS A 1 88 ? -16.114 8.157 5.299 1.00 87.69 88 HIS A N 1
ATOM 720 C CA . HIS A 1 88 ? -16.245 9.215 4.284 1.00 87.69 88 HIS A CA 1
ATOM 721 C C . HIS A 1 88 ? -17.012 8.711 3.064 1.00 87.69 88 HIS A C 1
ATOM 723 O O . HIS A 1 88 ? -16.885 7.497 2.771 1.00 87.69 88 HIS A O 1
#

Radius of gyration: 18.77 Å; Cα contacts (8 Å, |Δi|>4): 40; chains: 1; bounding box: 44×34×44 Å

Foldseek 3Di:
DDDPDDDPFDCDPPRHDPVVVPDDDPPDDDDDPVRVVCVVQVVVVVVVDDDDDDDDQQLPPDDPDGGDPDPCSVCPPCCVVVVDPDPD

Sequence (88 aa):
MWSTRPRETCPDRPCSKYDFLYKDYKGLKPLTLQETRSRFIEFLAKRGHGVVDPYPVLAKWRDDLYLTIASIIVFQPHVTDGLVDPPH

Secondary structure (DSSP, 8-state):
---SS--SS-SSTTTS--GGGTS--TTPPP--HHHHHHHHHHHHHTTTPPP-PPPPSB-TT-SS-SB--SGGGGTTTTTTTTSS----

Mean predicted aligned error: 4.34 Å

pLDDT: mean 94.22, std 3.59, range [84.06, 98.44]